Protein AF-A0A150KGZ5-F1 (afdb_monomer_lite)

InterPro domains:
  IPR001387 Cro/C1-type, helix-turn-helix domain [PF01381] (1-35)
  IPR001387 Cro/C1-type, helix-turn-helix domain [PS50943] (1-35)
  IPR001387 Cro/C1-type, helix-turn-helix domain [cd00093] (1-35)
  IPR010982 Lambda repressor-like, DNA-binding domain superfamily [G3DSA:1.10.260.40] (1-97)
  IPR010982 Lambda repressor-like, DNA-binding domain superfamily [SSF47413] (2-41)

Secondary structure (DSSP, 8-state):
--HHHHHHHHTTSSPPPHHHHHHHHHHHT--HHHHTT----------HHHHHHHHHHHHHHHHTSTT-HHHHTT--HHHHHHHHHHHHHHHHHHHHHHHHTT--

Foldseek 3Di:
DDPVVVVCVVVVVDDDDPVRLVVVCVVVVHDSCVVVVPPPPPVPPDDPVVVVVVVCVVCPPVNPVPPPVVVVVPDDPVRVVVVVVVVVVVVVVVVVVVVVVVVD

pLDDT: mean 81.55, std 12.1, range [46.22, 95.5]

Sequence (104 aa):
MSESGYGYYEQGRNEPSIDTLRKLADKYGVNVSYLTGEEDKKDKKFNSFEEISKLIEQYGFDQFGFFDIDKWKNLSKDDIDEIRRHFEWVAQKAKERNDEKSSD

Radius of gyration: 25.58 Å; chains: 1; bounding box: 40×43×68 Å

Structure (mmCIF, N/CA/C/O backbone):
data_AF-A0A150KGZ5-F1
#
_entry.id   AF-A0A150KGZ5-F1
#
loop_
_atom_site.group_PDB
_atom_site.id
_atom_site.type_symbol
_atom_site.label_atom_id
_atom_site.label_alt_id
_atom_site.label_comp_id
_atom_site.label_asym_id
_atom_site.label_entity_id
_atom_site.label_seq_id
_atom_site.pdbx_PDB_ins_code
_atom_site.Cartn_x
_atom_site.Cartn_y
_atom_site.Cartn_z
_atom_site.occupancy
_atom_site.B_iso_or_equiv
_atom_site.auth_seq_id
_atom_site.auth_comp_id
_atom_site.auth_asym_id
_atom_site.auth_atom_id
_atom_site.pdbx_PDB_model_num
ATOM 1 N N . MET A 1 1 ? 13.120 -1.562 -45.023 1.00 69.12 1 MET A N 1
ATOM 2 C CA . MET A 1 1 ? 13.919 -2.225 -43.970 1.00 69.12 1 MET A CA 1
ATOM 3 C C . MET A 1 1 ? 14.034 -3.684 -44.366 1.00 69.12 1 MET A C 1
ATOM 5 O O . MET A 1 1 ? 13.013 -4.235 -44.753 1.00 69.12 1 MET A O 1
ATOM 9 N N . SER A 1 2 ? 15.234 -4.266 -44.384 1.00 80.81 2 SER A N 1
ATOM 10 C CA . SER A 1 2 ? 15.397 -5.695 -44.679 1.00 80.81 2 SER A CA 1
ATOM 11 C C . SER A 1 2 ? 15.175 -6.526 -43.416 1.00 80.81 2 SER A C 1
ATOM 13 O O . SER A 1 2 ? 15.465 -6.059 -42.314 1.00 80.81 2 SER A O 1
ATOM 15 N N . GLU A 1 3 ? 14.706 -7.763 -43.577 1.00 77.50 3 GLU A N 1
ATOM 16 C CA . GLU A 1 3 ? 14.541 -8.720 -42.469 1.00 77.50 3 GLU A CA 1
ATOM 17 C C . GLU A 1 3 ? 15.863 -8.960 -41.727 1.00 77.50 3 GLU A C 1
ATOM 19 O O . GLU A 1 3 ? 15.899 -8.990 -40.501 1.00 77.50 3 GLU A O 1
ATOM 24 N N . SER A 1 4 ? 16.976 -9.009 -42.467 1.00 80.81 4 SER A N 1
ATOM 25 C CA . SER A 1 4 ? 18.324 -9.097 -41.898 1.00 80.81 4 SER A CA 1
ATOM 26 C C . SER A 1 4 ? 18.680 -7.896 -41.019 1.00 80.81 4 SER A C 1
ATOM 28 O O . SER A 1 4 ? 19.263 -8.070 -39.954 1.00 80.81 4 SER A O 1
ATOM 30 N N . GLY A 1 5 ? 18.302 -6.682 -41.432 1.00 81.38 5 GLY A N 1
ATOM 31 C CA . GLY A 1 5 ? 18.540 -5.456 -40.670 1.00 81.38 5 GLY A CA 1
ATOM 32 C C . GLY A 1 5 ? 17.775 -5.441 -39.350 1.00 81.38 5 GLY A C 1
ATOM 33 O O . GLY A 1 5 ? 18.340 -5.081 -38.323 1.00 81.38 5 GLY A O 1
ATOM 34 N N . TYR A 1 6 ? 16.521 -5.895 -39.375 1.00 81.25 6 TYR A N 1
ATOM 35 C CA . TYR A 1 6 ? 15.691 -6.009 -38.178 1.00 81.25 6 TYR A CA 1
ATOM 36 C C . TYR A 1 6 ? 16.242 -7.050 -37.194 1.00 81.25 6 TYR A C 1
ATOM 38 O O . TYR A 1 6 ? 16.416 -6.745 -36.017 1.00 81.25 6 TYR A O 1
ATOM 46 N N . GLY A 1 7 ? 16.637 -8.229 -37.690 1.00 83.31 7 GLY A N 1
ATOM 47 C CA . GLY A 1 7 ? 17.245 -9.269 -36.856 1.00 83.31 7 GLY A CA 1
ATOM 48 C C . GLY A 1 7 ? 18.554 -8.835 -36.182 1.00 83.31 7 GLY A C 1
ATOM 49 O O . GLY A 1 7 ? 18.867 -9.299 -35.087 1.00 83.31 7 GLY A O 1
ATOM 50 N N . TYR A 1 8 ? 19.316 -7.910 -36.780 1.00 87.44 8 TYR A N 1
ATOM 51 C CA . TYR A 1 8 ? 20.493 -7.333 -36.121 1.00 87.44 8 TYR A CA 1
ATOM 52 C C . TYR A 1 8 ? 20.144 -6.400 -34.959 1.00 87.44 8 TYR A C 1
ATOM 54 O O . TYR A 1 8 ? 20.914 -6.352 -33.998 1.00 87.44 8 TYR A O 1
ATOM 62 N N . TYR A 1 9 ? 19.015 -5.688 -35.033 1.00 86.06 9 TYR A N 1
ATOM 63 C CA . TYR A 1 9 ? 18.533 -4.847 -33.935 1.00 86.06 9 TYR A CA 1
ATOM 64 C C . TYR A 1 9 ? 18.119 -5.706 -32.738 1.00 86.06 9 TYR A C 1
ATOM 66 O O . TYR A 1 9 ? 18.550 -5.437 -31.621 1.00 86.06 9 TYR A O 1
ATOM 74 N N . GLU A 1 10 ? 17.376 -6.793 -32.972 1.00 80.19 10 GLU A N 1
ATOM 75 C CA . GLU A 1 10 ? 16.943 -7.716 -31.907 1.00 80.19 10 GLU A CA 1
ATOM 76 C C . GLU A 1 10 ? 18.118 -8.390 -31.185 1.00 80.19 10 GLU A C 1
ATOM 78 O O . GLU A 1 10 ? 18.046 -8.687 -29.996 1.00 80.19 10 GLU A O 1
ATOM 83 N N . GLN A 1 11 ? 19.226 -8.610 -31.895 1.00 86.81 11 GLN A N 1
ATOM 84 C CA . GLN A 1 11 ? 20.446 -9.205 -31.344 1.00 86.81 11 GLN A CA 1
ATOM 85 C C . GLN A 1 11 ? 21.409 -8.173 -30.732 1.00 86.81 11 GLN A C 1
ATOM 87 O O . GLN A 1 11 ? 22.497 -8.555 -30.301 1.00 86.81 11 GLN A O 1
ATOM 92 N N . GLY A 1 12 ? 21.070 -6.878 -30.757 1.00 82.12 12 GLY A N 1
ATOM 93 C CA . GLY A 1 12 ? 21.935 -5.797 -30.269 1.00 82.12 12 GLY A CA 1
ATOM 94 C C . GLY A 1 12 ? 23.237 -5.624 -31.060 1.00 82.12 12 GLY A C 1
ATOM 95 O O . GLY A 1 12 ? 24.200 -5.055 -30.555 1.00 82.12 12 GLY A O 1
ATOM 96 N N . ARG A 1 13 ? 23.303 -6.140 -32.295 1.00 86.00 13 ARG A N 1
ATOM 97 C CA . ARG A 1 13 ? 24.509 -6.067 -33.142 1.00 86.00 13 ARG A CA 1
ATOM 98 C C . ARG A 1 13 ? 24.642 -4.737 -33.873 1.00 86.00 13 ARG A C 1
ATOM 100 O O . ARG A 1 13 ? 25.743 -4.388 -34.278 1.00 86.00 13 ARG A O 1
ATOM 107 N N . ASN A 1 14 ? 23.527 -4.042 -34.073 1.00 87.25 14 ASN A N 1
ATOM 108 C CA . ASN A 1 14 ? 23.453 -2.716 -34.673 1.00 87.25 14 ASN A CA 1
ATOM 109 C C . ASN A 1 14 ? 22.372 -1.903 -33.964 1.00 87.25 14 ASN A C 1
ATOM 111 O O . ASN A 1 14 ? 21.372 -2.466 -33.519 1.00 87.25 14 ASN A O 1
ATOM 115 N N . GLU A 1 15 ? 22.530 -0.584 -33.947 1.00 86.44 15 GLU A N 1
ATOM 116 C CA . GLU A 1 15 ? 21.488 0.332 -33.488 1.00 86.44 15 GLU A CA 1
ATOM 117 C C . GLU A 1 15 ? 20.702 0.907 -34.680 1.00 86.44 15 GLU A C 1
ATOM 119 O O . GLU A 1 15 ? 21.282 1.214 -35.732 1.00 86.44 15 GLU A O 1
ATOM 124 N N . PRO A 1 16 ? 19.370 1.043 -34.565 1.00 88.75 16 PRO A N 1
ATOM 125 C CA . PRO A 1 16 ? 18.566 1.710 -35.578 1.00 88.75 16 PRO A CA 1
ATOM 126 C C . PRO A 1 16 ? 18.851 3.219 -35.599 1.00 88.75 16 PRO A C 1
ATOM 128 O O . PRO A 1 16 ? 19.014 3.859 -34.566 1.00 88.75 16 PRO A O 1
ATOM 131 N N . SER A 1 17 ? 18.847 3.818 -36.793 1.00 91.25 17 SER A N 1
ATOM 132 C CA . SER A 1 17 ? 18.928 5.279 -36.924 1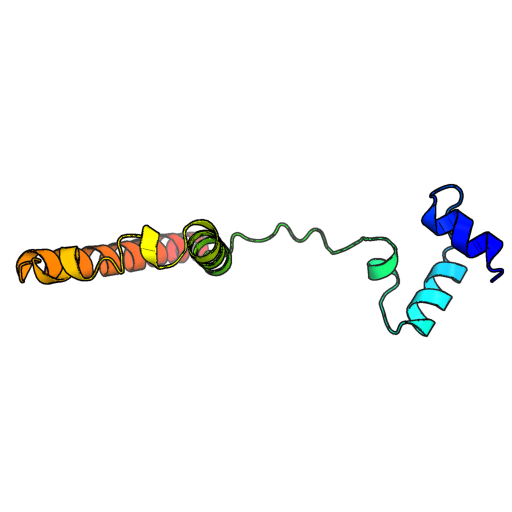.0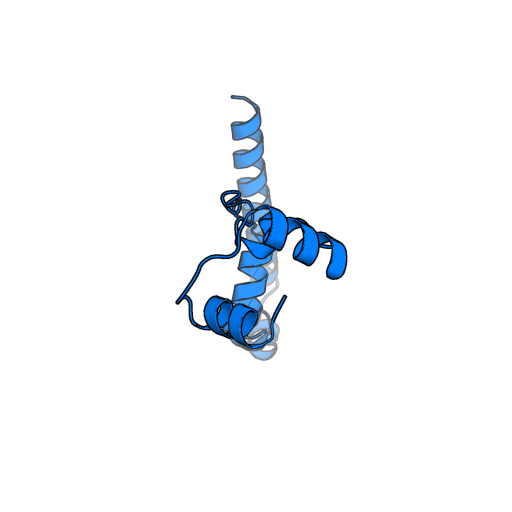0 91.25 17 SER A CA 1
ATOM 133 C C . SER A 1 17 ? 17.684 5.973 -36.350 1.00 91.25 17 SER A C 1
ATOM 135 O O . SER A 1 17 ? 16.604 5.381 -36.290 1.00 91.25 17 SER A O 1
ATOM 137 N N . ILE A 1 18 ? 17.786 7.265 -36.027 1.00 89.50 18 ILE A N 1
ATOM 138 C CA . ILE A 1 18 ? 16.633 8.051 -35.556 1.00 89.50 18 ILE A CA 1
ATOM 139 C C . ILE A 1 18 ? 15.470 8.080 -36.565 1.00 89.50 18 ILE A C 1
ATOM 141 O O . ILE A 1 18 ? 14.305 8.038 -36.179 1.00 89.50 18 ILE A O 1
ATOM 145 N N . ASP A 1 19 ? 15.771 8.098 -37.866 1.00 93.62 19 ASP A N 1
ATOM 146 C CA . ASP A 1 19 ? 14.765 8.039 -38.935 1.00 93.62 19 ASP A CA 1
ATOM 147 C C . ASP A 1 19 ? 14.071 6.669 -38.977 1.00 93.62 19 ASP A C 1
ATOM 149 O O . ASP A 1 19 ? 12.853 6.571 -39.137 1.00 93.62 19 ASP A O 1
ATOM 153 N N . THR A 1 20 ? 14.840 5.602 -38.746 1.00 92.56 20 THR A N 1
ATOM 154 C CA . THR A 1 20 ? 14.317 4.241 -38.602 1.00 92.56 20 THR A CA 1
ATOM 155 C C . THR A 1 20 ? 13.368 4.134 -37.410 1.00 92.56 20 THR A C 1
ATOM 157 O O . THR A 1 20 ? 12.281 3.574 -37.548 1.00 92.56 20 THR A O 1
ATOM 160 N N . LEU A 1 21 ? 13.753 4.694 -36.262 1.00 92.69 21 LEU A N 1
ATOM 161 C CA . LEU A 1 21 ? 12.931 4.705 -35.053 1.00 92.69 21 LEU A CA 1
ATOM 162 C C . LEU A 1 21 ? 11.616 5.463 -35.261 1.00 92.69 21 LEU A C 1
ATOM 164 O O . LEU A 1 21 ? 10.569 4.958 -34.873 1.00 92.69 21 LEU A O 1
ATOM 168 N N . ARG A 1 22 ? 11.635 6.619 -35.939 1.00 94.25 22 ARG A N 1
ATOM 169 C CA . ARG A 1 22 ? 10.410 7.368 -36.285 1.00 94.25 22 ARG A CA 1
ATOM 170 C C . ARG A 1 22 ? 9.460 6.553 -37.158 1.00 94.25 22 ARG A C 1
ATOM 172 O O . ARG A 1 22 ? 8.288 6.432 -36.833 1.00 94.25 22 ARG A O 1
ATOM 179 N N . LYS A 1 23 ? 9.975 5.909 -38.208 1.00 94.25 23 LYS A N 1
ATOM 180 C CA . LYS A 1 23 ? 9.165 5.053 -39.092 1.00 94.25 23 LYS A CA 1
ATOM 181 C C . LYS A 1 23 ? 8.548 3.861 -38.360 1.00 94.25 23 LYS A C 1
ATOM 183 O O . LYS A 1 23 ? 7.439 3.448 -38.690 1.00 94.25 23 LYS A O 1
ATOM 188 N N . LEU A 1 24 ? 9.266 3.285 -37.396 1.00 92.00 24 LEU A N 1
ATOM 189 C CA . LEU A 1 24 ? 8.733 2.225 -36.540 1.00 92.00 24 LEU A CA 1
ATOM 1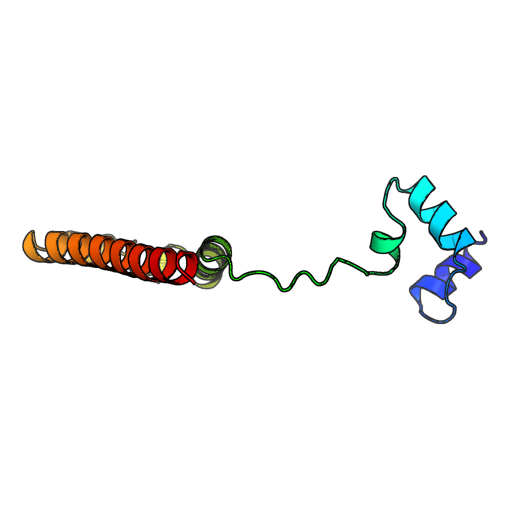90 C C . LEU A 1 24 ? 7.656 2.778 -35.598 1.00 92.00 24 LEU A C 1
ATOM 192 O O . LEU A 1 24 ? 6.586 2.186 -35.503 1.00 92.00 24 LEU A O 1
ATOM 196 N N . ALA A 1 25 ? 7.904 3.923 -34.966 1.00 93.06 25 ALA A N 1
ATOM 197 C CA . ALA A 1 25 ? 6.961 4.583 -34.069 1.00 93.06 25 ALA A CA 1
ATOM 198 C C . ALA A 1 25 ? 5.631 4.884 -34.781 1.00 93.06 25 ALA A C 1
ATOM 200 O O . ALA A 1 25 ? 4.576 4.466 -34.307 1.00 93.06 25 ALA A O 1
ATOM 201 N N . ASP A 1 26 ? 5.696 5.467 -35.981 1.00 94.94 26 ASP A N 1
ATOM 202 C CA . ASP A 1 26 ? 4.531 5.741 -36.828 1.00 94.94 26 ASP A CA 1
ATOM 203 C C . ASP A 1 26 ? 3.789 4.454 -37.220 1.00 94.94 26 ASP A C 1
ATOM 205 O O . ASP A 1 26 ? 2.561 4.399 -37.183 1.00 94.94 26 ASP A O 1
ATOM 209 N N . LYS A 1 27 ? 4.528 3.389 -37.566 1.00 94.19 27 LYS A N 1
ATOM 210 C CA . LYS A 1 27 ? 3.950 2.092 -37.952 1.00 94.19 27 LYS A CA 1
ATOM 211 C C . LYS A 1 27 ? 3.182 1.427 -36.807 1.00 94.19 27 LYS A C 1
ATOM 213 O O . LYS A 1 27 ? 2.157 0.798 -37.060 1.00 94.19 27 LYS A O 1
ATOM 218 N N . TYR A 1 28 ? 3.695 1.514 -35.581 1.00 90.69 28 TYR A N 1
ATOM 219 C CA . TYR A 1 28 ? 3.101 0.874 -34.403 1.00 90.69 28 TYR A CA 1
ATOM 220 C C . TYR A 1 28 ? 2.198 1.816 -33.592 1.00 90.69 28 TYR A C 1
ATOM 222 O O . TYR A 1 28 ? 1.586 1.372 -32.625 1.00 90.69 28 TYR A O 1
ATOM 230 N N . GLY A 1 29 ? 2.085 3.090 -33.982 1.00 88.88 29 GLY A N 1
ATOM 231 C CA . GLY A 1 29 ? 1.265 4.082 -33.284 1.00 88.88 29 GLY A CA 1
ATOM 232 C C . GLY A 1 29 ? 1.778 4.423 -31.881 1.00 88.88 29 GLY A C 1
ATOM 233 O O . GLY A 1 29 ? 0.981 4.710 -30.992 1.00 88.88 29 GLY A O 1
ATOM 234 N N . VAL A 1 30 ? 3.094 4.365 -31.668 1.00 88.56 30 VAL A N 1
ATOM 235 C CA . VAL A 1 30 ? 3.752 4.630 -30.375 1.00 88.56 30 VAL A CA 1
ATOM 236 C C . VAL A 1 30 ? 4.668 5.851 -30.469 1.00 88.56 30 VAL A C 1
ATOM 238 O O . VAL A 1 30 ? 4.954 6.336 -31.559 1.00 88.56 30 VAL A O 1
ATOM 241 N N . ASN A 1 31 ? 5.153 6.365 -29.335 1.00 89.19 31 ASN A N 1
ATOM 242 C CA . ASN A 1 31 ? 6.204 7.388 -29.340 1.00 89.19 31 ASN A CA 1
ATOM 243 C C . ASN A 1 31 ? 7.574 6.747 -29.633 1.00 89.19 31 ASN A C 1
ATOM 245 O O . ASN A 1 31 ? 7.818 5.601 -29.265 1.00 89.19 31 ASN A O 1
ATOM 249 N N . VAL A 1 32 ? 8.499 7.494 -30.236 1.00 89.88 32 VAL A N 1
ATOM 250 C CA . VAL A 1 32 ? 9.903 7.074 -30.377 1.00 89.88 32 VAL A CA 1
ATOM 251 C C . VAL A 1 32 ? 10.524 6.715 -29.020 1.00 89.88 32 VAL A C 1
ATOM 253 O O . VAL A 1 32 ? 11.251 5.729 -28.951 1.00 89.88 32 VAL A O 1
ATOM 256 N N . SER A 1 33 ? 10.182 7.435 -27.944 1.00 85.81 33 SER A N 1
ATOM 257 C CA . SER A 1 33 ? 10.677 7.152 -26.586 1.00 85.81 33 SER A CA 1
ATOM 258 C C . SER A 1 33 ? 10.265 5.772 -26.054 1.00 85.81 33 SER A C 1
ATOM 260 O O . SER A 1 33 ? 11.012 5.133 -25.317 1.00 85.81 33 SER A O 1
ATOM 262 N N . TYR A 1 34 ? 9.106 5.264 -26.486 1.00 85.31 34 TYR A N 1
ATOM 263 C CA . TYR A 1 34 ? 8.649 3.914 -26.152 1.00 85.31 34 TYR A CA 1
ATOM 264 C C . TYR A 1 34 ? 9.555 2.840 -26.776 1.00 85.31 34 TYR A C 1
ATOM 266 O O . TYR A 1 34 ? 9.803 1.806 -26.165 1.00 85.31 34 TYR A O 1
ATOM 274 N N . LEU A 1 35 ? 10.092 3.091 -27.976 1.00 87.19 35 LEU A N 1
ATOM 275 C CA . LEU A 1 35 ? 10.988 2.159 -28.670 1.00 87.19 35 LEU A CA 1
ATOM 276 C C . LEU A 1 35 ? 12.414 2.174 -28.113 1.00 87.19 35 LEU A C 1
ATOM 278 O O . LEU A 1 35 ? 13.105 1.162 -28.187 1.00 87.19 35 LEU A O 1
ATOM 282 N N . THR A 1 36 ? 12.866 3.312 -27.589 1.00 84.94 36 THR A N 1
ATOM 283 C CA . THR A 1 36 ? 14.208 3.457 -27.006 1.00 84.94 36 THR A CA 1
ATOM 284 C C . THR A 1 36 ? 14.274 3.001 -25.550 1.00 84.94 36 THR A C 1
ATOM 286 O O . THR A 1 36 ? 15.357 2.982 -24.970 1.00 84.94 36 THR A O 1
ATOM 289 N N . GLY A 1 37 ? 13.142 2.621 -24.948 1.00 73.25 37 GLY A N 1
ATOM 290 C CA . GLY A 1 37 ? 13.082 2.271 -23.529 1.00 73.25 37 GLY A CA 1
ATOM 291 C C . GLY A 1 37 ? 13.310 3.474 -22.611 1.00 73.25 37 GLY A C 1
ATOM 292 O O . GLY A 1 37 ? 13.539 3.302 -21.414 1.00 73.25 37 GLY A O 1
ATOM 293 N N . GLU A 1 38 ? 13.217 4.690 -23.155 1.00 69.62 38 GLU A N 1
ATOM 294 C CA . GLU A 1 38 ? 13.052 5.914 -22.381 1.00 69.62 38 GLU A CA 1
ATOM 295 C C . GLU A 1 38 ? 11.595 5.980 -21.906 1.00 69.62 38 GLU A C 1
ATOM 297 O O . GLU A 1 38 ? 10.825 6.873 -22.259 1.00 69.62 38 GLU A O 1
ATOM 302 N N . GLU A 1 39 ? 11.179 4.999 -21.102 1.00 58.31 39 GLU A N 1
ATOM 303 C CA . GLU A 1 39 ? 10.099 5.269 -20.166 1.00 58.31 39 GLU A CA 1
ATOM 304 C C . GLU A 1 39 ? 10.611 6.384 -19.266 1.00 58.31 39 GLU A C 1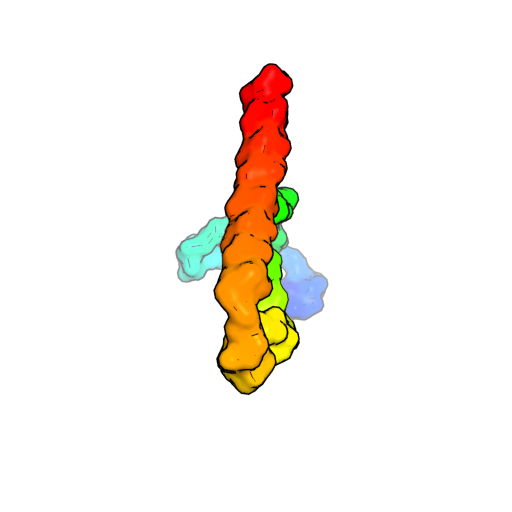
ATOM 306 O O . GLU A 1 39 ? 11.742 6.302 -18.771 1.00 58.31 39 GLU A O 1
ATOM 311 N N . ASP A 1 40 ? 9.815 7.444 -19.086 1.00 55.12 40 ASP A N 1
ATOM 312 C CA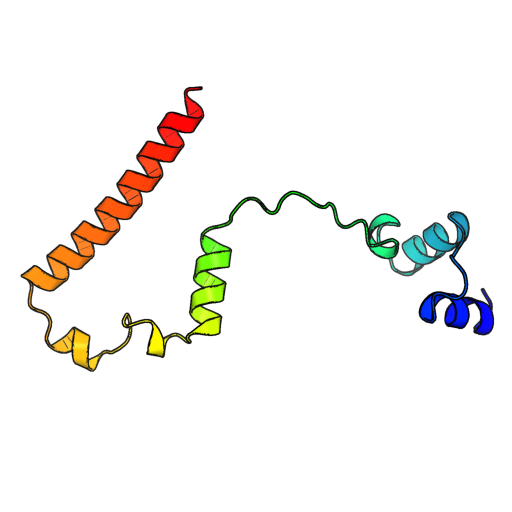 . ASP A 1 40 ? 10.130 8.451 -18.088 1.00 55.12 40 ASP A CA 1
ATOM 313 C C . ASP A 1 40 ? 10.474 7.682 -16.805 1.00 55.12 40 ASP A C 1
ATOM 315 O O . ASP A 1 40 ? 9.595 7.081 -16.179 1.00 55.12 40 ASP A O 1
ATOM 319 N N . LYS A 1 41 ? 11.745 7.702 -16.387 1.00 53.41 41 LYS A N 1
ATOM 320 C CA . LYS A 1 41 ? 12.120 7.391 -15.010 1.00 53.41 41 LYS A CA 1
ATOM 321 C C . LYS A 1 41 ? 11.561 8.524 -14.156 1.00 53.41 41 LYS A C 1
ATOM 323 O O . LYS A 1 41 ? 12.303 9.292 -13.560 1.00 53.41 41 LYS A O 1
ATOM 328 N N . LYS A 1 42 ? 10.235 8.684 -14.131 1.00 54.47 42 LYS A N 1
ATOM 329 C CA . LYS A 1 42 ? 9.571 9.338 -13.022 1.00 54.47 42 LYS A CA 1
ATOM 330 C C . LYS A 1 42 ? 9.966 8.453 -11.871 1.00 54.47 42 LYS A C 1
ATOM 332 O O . LYS A 1 42 ? 9.586 7.281 -11.861 1.00 54.47 42 LYS A O 1
ATOM 337 N N . ASP A 1 43 ? 10.787 8.985 -10.973 1.00 55.31 43 ASP A N 1
ATOM 338 C CA . ASP A 1 43 ? 10.910 8.462 -9.625 1.00 55.31 43 ASP A CA 1
ATOM 339 C C . ASP A 1 43 ? 9.511 8.012 -9.230 1.00 55.31 43 ASP A C 1
ATOM 341 O O . ASP A 1 43 ? 8.605 8.851 -9.141 1.00 55.31 43 ASP A O 1
ATOM 345 N N . LYS A 1 44 ? 9.281 6.692 -9.185 1.00 58.44 44 LYS A N 1
ATOM 346 C CA . LYS A 1 44 ? 7.953 6.156 -8.905 1.00 58.44 44 LYS A CA 1
ATOM 347 C C . LYS A 1 44 ? 7.632 6.669 -7.517 1.00 58.44 44 LYS A C 1
ATOM 349 O O . LYS A 1 44 ? 8.159 6.158 -6.531 1.00 58.44 44 LYS A O 1
ATOM 354 N N . LYS A 1 45 ? 6.856 7.755 -7.448 1.00 70.56 45 LYS A N 1
ATOM 355 C CA . LYS A 1 45 ? 6.434 8.330 -6.179 1.00 70.56 45 LYS A CA 1
ATOM 356 C C . LYS A 1 45 ? 5.793 7.187 -5.422 1.00 70.56 45 LYS A C 1
ATOM 358 O O . LYS A 1 45 ? 4.940 6.498 -5.979 1.00 70.56 45 LYS A O 1
ATOM 363 N N . PHE A 1 46 ? 6.256 6.977 -4.194 1.00 78.75 46 PHE A N 1
ATOM 364 C CA . PHE A 1 46 ? 5.747 5.922 -3.338 1.00 78.75 46 PHE A CA 1
ATOM 365 C C . PHE A 1 46 ? 4.217 5.948 -3.362 1.00 78.75 46 PHE A C 1
ATOM 367 O O . PHE A 1 46 ? 3.600 6.952 -2.997 1.00 78.75 46 PHE A O 1
ATOM 374 N N . ASN A 1 47 ? 3.629 4.857 -3.842 1.00 84.19 47 ASN A N 1
ATOM 375 C CA . ASN A 1 47 ? 2.195 4.699 -3.947 1.00 84.19 47 ASN A CA 1
ATOM 376 C C . ASN A 1 47 ? 1.773 3.619 -2.957 1.00 84.19 47 ASN A C 1
ATOM 378 O O . ASN A 1 47 ? 1.946 2.426 -3.199 1.00 84.19 47 ASN A O 1
ATOM 382 N N . SER A 1 48 ? 1.202 4.057 -1.838 1.00 83.50 48 SER A N 1
ATOM 383 C CA . SER A 1 48 ? 0.746 3.167 -0.773 1.00 83.50 48 SER A CA 1
ATOM 384 C C . SER A 1 48 ? -0.231 2.102 -1.279 1.00 83.50 48 SER A C 1
ATOM 386 O O . SER A 1 48 ? -0.234 0.994 -0.759 1.00 83.50 48 SER A O 1
ATOM 388 N N . PHE A 1 49 ? -1.045 2.414 -2.292 1.00 83.44 49 PHE A N 1
ATOM 389 C CA . PHE A 1 49 ? -2.002 1.466 -2.860 1.00 83.44 49 PHE A CA 1
ATOM 390 C C . PHE A 1 49 ? -1.312 0.356 -3.662 1.00 83.44 49 PHE A C 1
ATOM 392 O O . PHE A 1 49 ? -1.677 -0.809 -3.512 1.00 83.44 49 PHE A O 1
ATOM 399 N N . GLU A 1 50 ? -0.297 0.687 -4.468 1.00 85.25 50 GLU A N 1
ATOM 400 C CA . GLU A 1 50 ? 0.507 -0.326 -5.171 1.00 85.25 50 GLU A CA 1
ATOM 401 C C . GLU A 1 50 ? 1.222 -1.248 -4.182 1.00 85.25 50 GLU A C 1
ATOM 403 O O . GLU A 1 50 ? 1.230 -2.458 -4.377 1.00 85.25 50 GLU A O 1
ATOM 408 N N . GLU A 1 51 ? 1.789 -0.704 -3.104 1.00 84.88 51 GLU A N 1
ATOM 409 C CA . GLU A 1 51 ? 2.468 -1.519 -2.091 1.00 84.88 51 GLU A CA 1
ATOM 410 C C . GLU A 1 51 ? 1.494 -2.428 -1.334 1.00 84.88 51 GLU A C 1
ATOM 412 O O . GLU A 1 51 ? 1.768 -3.615 -1.175 1.00 84.88 51 GLU A O 1
ATOM 417 N N . ILE A 1 52 ? 0.316 -1.926 -0.946 1.00 84.06 52 ILE A N 1
ATOM 418 C CA . ILE A 1 52 ? -0.737 -2.764 -0.348 1.00 84.06 52 ILE A CA 1
ATOM 419 C C . ILE A 1 52 ? -1.163 -3.874 -1.320 1.00 84.06 52 ILE A C 1
ATOM 421 O O . ILE A 1 52 ? -1.296 -5.025 -0.910 1.00 84.06 52 ILE A O 1
ATOM 425 N N . SER A 1 53 ? -1.326 -3.552 -2.606 1.00 83.62 53 SER A N 1
ATOM 426 C CA . SER A 1 53 ? -1.724 -4.523 -3.635 1.00 83.62 53 SER A CA 1
ATOM 427 C C . SER A 1 53 ? -0.672 -5.620 -3.819 1.00 83.62 53 SER A C 1
ATOM 429 O O . SER A 1 53 ? -1.013 -6.799 -3.791 1.00 83.62 53 SER A O 1
ATOM 431 N N . LYS A 1 54 ? 0.616 -5.258 -3.895 1.00 85.88 54 LYS A N 1
ATOM 432 C CA . LYS A 1 54 ? 1.722 -6.227 -3.974 1.00 85.88 54 LYS A CA 1
ATOM 433 C C . LYS A 1 54 ? 1.780 -7.143 -2.765 1.00 85.88 54 LYS A C 1
ATOM 435 O O . LYS A 1 54 ? 2.035 -8.333 -2.917 1.00 85.88 54 LYS A O 1
ATOM 440 N N . LEU A 1 55 ? 1.559 -6.606 -1.564 1.00 82.88 55 LEU A N 1
ATOM 441 C CA . LEU A 1 55 ? 1.535 -7.443 -0.373 1.00 82.88 55 LEU A CA 1
ATOM 442 C C . LEU A 1 55 ? 0.397 -8.467 -0.479 1.00 82.88 55 LEU A C 1
ATOM 444 O O . LEU A 1 55 ? 0.615 -9.647 -0.211 1.00 82.88 55 LEU A O 1
ATOM 448 N N . ILE A 1 56 ? -0.808 -8.036 -0.870 1.00 82.50 56 ILE A N 1
ATOM 449 C CA . ILE A 1 56 ? -1.965 -8.931 -1.030 1.00 82.50 56 ILE A CA 1
ATOM 450 C C . ILE A 1 56 ? -1.664 -10.034 -2.054 1.00 82.50 56 ILE A C 1
ATOM 452 O O . ILE A 1 56 ? -1.987 -11.193 -1.812 1.00 82.50 56 ILE A O 1
ATOM 456 N N . GLU A 1 57 ? -1.012 -9.698 -3.166 1.00 81.50 57 GLU A N 1
ATOM 457 C CA . GLU A 1 57 ? -0.594 -10.666 -4.187 1.00 81.50 57 GLU A CA 1
ATOM 458 C C . GLU A 1 57 ? 0.485 -11.635 -3.680 1.00 81.50 57 GLU A C 1
ATOM 460 O O . GLU A 1 57 ? 0.420 -12.830 -3.957 1.00 81.50 57 GLU A O 1
ATOM 465 N N . GLN A 1 58 ? 1.467 -11.137 -2.923 1.00 81.00 58 GLN A N 1
ATOM 466 C CA . GLN A 1 58 ? 2.603 -11.925 -2.442 1.00 81.00 58 GLN A CA 1
ATOM 467 C C . GLN A 1 58 ? 2.202 -12.945 -1.377 1.00 81.00 58 GLN A C 1
ATOM 469 O O . GLN A 1 58 ? 2.652 -14.090 -1.408 1.00 81.00 58 GLN A O 1
ATOM 474 N N . TYR A 1 59 ? 1.411 -12.514 -0.400 1.00 77.94 59 TYR A N 1
ATOM 475 C CA . TYR A 1 59 ? 1.028 -13.356 0.728 1.00 77.94 59 TYR A CA 1
ATOM 476 C C . TYR A 1 59 ? -0.306 -14.071 0.464 1.00 77.94 59 TYR A C 1
ATOM 478 O O . TYR A 1 59 ? -0.612 -15.070 1.107 1.00 77.94 59 TYR A O 1
ATOM 486 N N . GLY A 1 60 ? -1.092 -13.621 -0.516 1.00 70.50 60 GLY A N 1
ATOM 487 C CA . GLY A 1 60 ? -2.473 -14.054 -0.679 1.00 70.50 60 GLY A CA 1
ATOM 488 C C . GLY A 1 60 ? -3.368 -13.482 0.424 1.00 70.50 60 GLY A C 1
ATOM 489 O O . GLY A 1 60 ? -2.916 -13.110 1.512 1.00 70.50 60 GLY A O 1
ATOM 490 N N . PHE A 1 61 ? -4.672 -13.425 0.157 1.00 66.62 61 PHE A N 1
ATOM 491 C CA . PHE A 1 61 ? -5.651 -12.915 1.124 1.00 66.62 61 PHE A CA 1
ATOM 492 C C . PHE A 1 61 ? -5.656 -13.723 2.436 1.00 66.62 61 PHE A C 1
ATOM 494 O O . PHE A 1 61 ? -5.866 -13.157 3.506 1.00 66.62 61 PHE A O 1
ATOM 501 N N . ASP A 1 62 ? -5.336 -15.017 2.379 1.00 60.22 62 ASP A N 1
ATOM 502 C CA . ASP A 1 62 ? -5.432 -15.927 3.526 1.00 60.22 62 ASP A CA 1
ATOM 503 C C . ASP A 1 62 ? -4.294 -15.758 4.550 1.00 60.22 62 ASP A C 1
ATOM 505 O O . ASP A 1 62 ? -4.496 -15.956 5.748 1.00 60.22 62 ASP A O 1
ATOM 509 N N . GLN A 1 63 ? -3.090 -15.369 4.116 1.00 62.78 63 GLN A N 1
ATOM 510 C CA . GLN A 1 63 ? -1.925 -15.224 5.008 1.00 62.78 63 GLN A CA 1
ATOM 511 C C . GLN A 1 63 ? -1.881 -13.866 5.710 1.00 62.78 63 GLN A C 1
ATOM 513 O O . GLN A 1 63 ? -1.130 -13.690 6.668 1.00 62.78 63 GLN A O 1
ATOM 518 N N . PHE A 1 64 ? -2.689 -12.900 5.270 1.00 64.06 64 PHE A N 1
ATOM 519 C CA . PHE A 1 64 ? -2.654 -11.540 5.803 1.00 64.06 64 PHE A CA 1
ATOM 520 C C . PHE A 1 64 ? -3.176 -11.416 7.241 1.00 64.06 64 PHE A C 1
ATOM 522 O O . PHE A 1 64 ? -3.241 -10.315 7.780 1.00 64.06 64 PHE A O 1
ATOM 529 N N . GLY A 1 65 ? -3.608 -12.516 7.868 1.00 58.72 65 GLY A N 1
ATOM 530 C CA . GLY A 1 65 ? -4.191 -12.530 9.212 1.00 58.72 65 GLY A CA 1
ATOM 531 C C . GLY A 1 65 ? -5.550 -11.825 9.310 1.00 58.72 65 GLY A C 1
ATOM 532 O O . GLY A 1 65 ? -6.289 -12.081 10.256 1.00 58.72 65 GLY A O 1
ATOM 533 N N . PHE A 1 66 ? -5.915 -11.003 8.320 1.00 57.12 66 PHE A N 1
ATOM 534 C CA . PHE A 1 66 ? -7.186 -10.285 8.216 1.00 57.12 66 PHE A CA 1
ATOM 535 C C . PHE A 1 66 ? -8.388 -11.184 7.925 1.00 57.12 66 PHE A C 1
ATOM 537 O O . PHE A 1 66 ? -9.510 -10.800 8.233 1.00 57.12 66 PHE A O 1
ATOM 544 N N . PHE A 1 67 ? -8.169 -12.372 7.359 1.00 58.69 67 PHE A N 1
ATOM 545 C CA . PHE A 1 67 ? -9.250 -13.246 6.892 1.00 58.69 67 PHE A CA 1
ATOM 546 C C . PHE A 1 67 ? -9.225 -14.642 7.518 1.00 58.69 67 PHE A C 1
ATOM 548 O O . PHE A 1 67 ? -9.946 -15.532 7.071 1.00 58.69 67 PHE A O 1
ATOM 555 N N . ASP A 1 68 ? -8.450 -14.832 8.591 1.00 71.62 68 ASP A N 1
ATOM 556 C CA . ASP A 1 68 ? -8.526 -16.040 9.413 1.00 71.62 68 ASP A CA 1
ATOM 557 C C . ASP A 1 68 ? -9.821 -15.996 10.233 1.00 71.62 68 ASP A C 1
ATOM 559 O O . ASP A 1 68 ? -9.847 -15.614 11.404 1.00 71.62 68 ASP A O 1
ATOM 563 N N . ILE A 1 69 ? -10.934 -16.312 9.573 1.00 68.31 69 ILE A N 1
ATOM 564 C CA . ILE A 1 69 ? -12.280 -16.131 10.117 1.00 68.31 69 ILE A CA 1
ATOM 565 C C . ILE A 1 69 ? -12.450 -16.839 11.467 1.00 68.31 69 ILE A C 1
ATOM 567 O O . ILE A 1 69 ? -13.228 -16.390 12.305 1.00 68.31 69 ILE A O 1
ATOM 571 N N . ASP A 1 70 ? -11.692 -17.909 11.710 1.00 76.44 70 ASP A N 1
ATOM 572 C CA . ASP A 1 70 ? -11.727 -18.671 12.952 1.00 76.44 70 ASP A CA 1
ATOM 573 C C . ASP A 1 70 ? -10.990 -17.973 14.102 1.00 76.44 70 ASP A C 1
ATOM 575 O O . ASP A 1 70 ? -11.433 -18.064 15.250 1.00 76.44 70 ASP A O 1
ATOM 579 N N . LYS A 1 71 ? -9.945 -17.184 13.825 1.00 78.38 71 LYS A N 1
ATOM 580 C CA . LYS A 1 71 ? -9.368 -16.267 14.824 1.00 78.38 71 LYS A CA 1
ATOM 581 C C . LYS A 1 71 ? -10.299 -15.099 15.132 1.00 78.38 71 LYS A C 1
ATOM 583 O O . LYS A 1 71 ? -10.500 -14.774 16.300 1.00 78.38 71 LYS A O 1
ATOM 588 N N . TRP A 1 72 ? -10.908 -14.501 14.109 1.00 82.56 72 TRP A N 1
ATOM 589 C CA . TRP A 1 72 ? -11.752 -13.309 14.271 1.00 82.56 72 TRP A CA 1
ATOM 590 C C . TRP A 1 72 ? -13.078 -13.603 14.987 1.00 82.56 72 TRP A C 1
ATOM 592 O O . TRP A 1 72 ? -13.583 -12.751 15.714 1.00 82.56 72 TRP A O 1
ATOM 602 N N . LYS A 1 73 ? -13.616 -14.825 14.856 1.00 81.81 73 LYS A N 1
ATOM 603 C CA . LYS A 1 73 ? -14.823 -15.276 15.578 1.00 81.81 73 LYS A CA 1
ATOM 604 C C . LYS A 1 73 ? -14.692 -15.229 17.103 1.00 81.81 73 LYS A C 1
ATOM 606 O O . LYS A 1 73 ? -15.713 -15.160 17.779 1.00 81.81 73 LYS A O 1
ATOM 611 N N . ASN A 1 74 ? -13.472 -15.296 17.633 1.00 86.62 74 ASN A N 1
ATOM 612 C CA . ASN A 1 74 ? -13.215 -15.345 19.073 1.00 86.62 74 ASN A CA 1
ATOM 613 C C . ASN A 1 74 ? -12.856 -13.976 19.677 1.00 86.62 74 ASN A C 1
ATOM 615 O O . ASN A 1 74 ? -12.548 -13.908 20.864 1.00 86.62 74 ASN A O 1
ATOM 619 N N . LEU A 1 75 ? -12.884 -12.899 18.883 1.00 88.81 75 LEU A N 1
ATOM 620 C CA . LEU A 1 75 ? -12.587 -11.549 19.362 1.00 88.81 75 LEU A CA 1
ATOM 621 C C . LEU A 1 75 ? -13.716 -11.015 20.247 1.00 88.81 75 LEU A C 1
ATOM 623 O O . LEU A 1 75 ? -14.905 -11.156 19.943 1.00 88.81 75 LEU A O 1
ATOM 627 N N . SER A 1 76 ? -13.336 -10.363 21.341 1.00 93.56 76 SER A N 1
ATOM 628 C CA . SER A 1 76 ? -14.258 -9.630 22.197 1.00 93.56 76 SER A CA 1
ATOM 629 C C . SER A 1 76 ? -14.620 -8.274 21.583 1.00 93.56 76 SER A C 1
ATOM 631 O O . SER A 1 76 ? -14.003 -7.798 20.631 1.00 93.56 76 SER A O 1
ATOM 633 N N . LYS A 1 77 ? -15.627 -7.607 22.156 1.00 91.88 77 LYS A N 1
ATOM 634 C CA . LYS A 1 77 ? -15.996 -6.246 21.738 1.00 91.88 77 LYS A CA 1
ATOM 635 C C . LYS A 1 77 ? -14.845 -5.255 21.913 1.00 91.88 77 LYS A C 1
ATOM 637 O O . LYS A 1 77 ? -14.697 -4.371 21.074 1.00 91.88 77 LYS A O 1
ATOM 642 N N . ASP A 1 78 ? -14.053 -5.423 22.968 1.00 94.38 78 ASP A N 1
ATOM 643 C CA . ASP A 1 78 ? -12.929 -4.539 23.266 1.00 94.38 78 ASP A CA 1
ATOM 644 C C . ASP A 1 78 ? -11.813 -4.714 22.230 1.00 94.38 78 ASP A C 1
ATOM 646 O O . ASP A 1 78 ? -11.275 -3.717 21.750 1.00 94.38 78 ASP A O 1
ATOM 650 N N . ASP A 1 79 ? -11.558 -5.954 21.793 1.00 91.75 79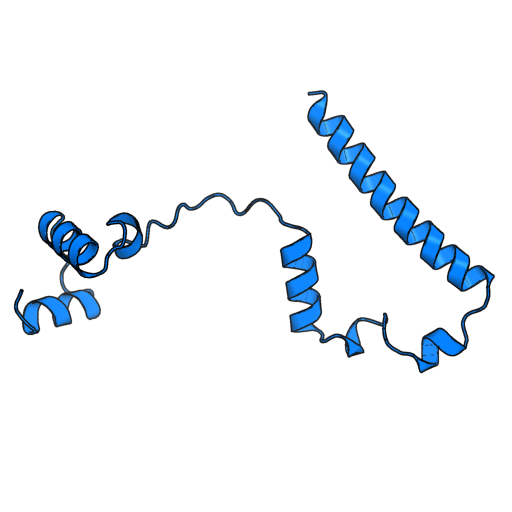 ASP A N 1
ATOM 651 C CA . ASP A 1 79 ? -10.583 -6.249 20.735 1.00 91.75 79 ASP A CA 1
ATOM 652 C C . ASP A 1 79 ? -11.004 -5.620 19.395 1.00 91.75 79 ASP A C 1
ATOM 654 O O . ASP A 1 79 ? -10.198 -5.009 18.693 1.00 91.75 79 ASP A O 1
ATOM 658 N N . ILE A 1 80 ? -12.291 -5.719 19.040 1.00 90.00 80 ILE A N 1
ATOM 659 C CA . ILE A 1 80 ? -12.830 -5.097 17.819 1.00 90.00 80 ILE A CA 1
ATOM 660 C C . ILE A 1 80 ? -12.711 -3.569 17.879 1.00 90.00 80 ILE A C 1
ATOM 662 O O . ILE A 1 80 ? -12.368 -2.925 16.883 1.00 90.00 80 ILE A O 1
ATOM 666 N N . ASP A 1 81 ? -12.977 -2.978 19.042 1.00 92.00 81 ASP A N 1
ATOM 667 C CA . ASP A 1 81 ? -12.862 -1.537 19.233 1.00 92.00 81 ASP A CA 1
ATOM 668 C C . ASP A 1 81 ? -11.399 -1.066 19.192 1.00 92.00 81 ASP A C 1
ATOM 670 O O . ASP A 1 81 ? -11.099 0.011 18.676 1.00 92.00 81 ASP A O 1
ATOM 674 N N . GLU A 1 82 ? -10.461 -1.889 19.663 1.00 93.75 82 GLU A N 1
ATOM 675 C CA . GLU A 1 82 ? -9.027 -1.639 19.527 1.00 93.75 82 GLU A CA 1
ATOM 676 C C . GLU A 1 82 ? -8.570 -1.652 18.066 1.00 93.75 82 GLU A C 1
ATOM 678 O O . GLU A 1 82 ? -7.902 -0.707 17.636 1.00 93.75 82 GLU A O 1
ATOM 683 N N . ILE A 1 83 ? -8.994 -2.645 17.278 1.00 91.38 83 ILE A N 1
ATOM 684 C CA . ILE A 1 83 ? -8.704 -2.708 15.837 1.00 91.38 83 ILE A CA 1
ATOM 685 C C . ILE A 1 83 ? -9.204 -1.441 15.135 1.00 91.38 83 ILE A C 1
ATOM 687 O O . ILE A 1 83 ? -8.461 -0.806 14.381 1.00 91.38 83 ILE A O 1
ATOM 691 N N . ARG A 1 84 ? -10.450 -1.035 15.412 1.00 92.06 84 ARG A N 1
ATOM 692 C CA . ARG A 1 84 ? -11.041 0.186 14.849 1.00 92.06 84 ARG A CA 1
ATOM 693 C C . ARG A 1 84 ? -10.205 1.420 15.190 1.00 92.06 84 ARG A C 1
ATOM 695 O O . ARG A 1 84 ? -9.823 2.165 14.288 1.00 92.06 84 ARG A O 1
ATOM 702 N N . ARG A 1 85 ? -9.882 1.611 16.474 1.00 94.12 85 ARG A N 1
ATOM 703 C CA . ARG A 1 85 ? -9.056 2.736 16.938 1.00 94.12 85 ARG A CA 1
ATOM 704 C C . ARG A 1 85 ? -7.679 2.744 16.285 1.00 94.12 85 ARG A C 1
ATOM 706 O O . ARG A 1 85 ? -7.176 3.814 15.952 1.00 94.12 85 ARG A O 1
ATOM 713 N N . HIS A 1 86 ? -7.068 1.577 16.094 1.00 92.38 86 HIS A N 1
ATOM 714 C CA . HIS A 1 86 ? -5.759 1.484 15.463 1.00 92.38 86 HIS A CA 1
ATOM 715 C C . HIS A 1 86 ? -5.800 1.976 14.012 1.00 92.38 86 HIS A C 1
ATOM 717 O O . HIS A 1 86 ? -4.965 2.791 13.620 1.00 92.38 86 HIS A O 1
ATOM 723 N N . PHE A 1 87 ? -6.799 1.557 13.230 1.00 89.81 87 PHE A N 1
ATOM 724 C CA . PHE A 1 87 ? -6.967 2.045 11.859 1.00 89.81 87 PHE A CA 1
ATOM 725 C C . PHE A 1 87 ? -7.221 3.553 11.793 1.00 89.81 87 PHE A C 1
ATOM 727 O O . PHE A 1 87 ? -6.590 4.241 10.987 1.00 89.81 87 PHE A O 1
ATOM 734 N N . GLU A 1 88 ? -8.098 4.071 12.657 1.00 92.62 88 GLU A N 1
ATOM 735 C CA . GLU A 1 88 ? -8.372 5.509 12.762 1.00 92.62 88 GLU A CA 1
ATOM 736 C C . GLU A 1 88 ? -7.090 6.292 13.083 1.00 92.62 88 GLU A C 1
ATOM 738 O O . GLU A 1 88 ? -6.773 7.274 12.409 1.00 92.62 88 GLU A O 1
ATOM 743 N N . TRP A 1 89 ? -6.297 5.809 14.043 1.00 95.50 89 TRP A N 1
ATOM 744 C CA . TRP A 1 89 ? -5.022 6.417 14.415 1.00 95.50 89 TRP A CA 1
ATOM 745 C C . TRP A 1 89 ? -3.997 6.402 13.270 1.00 95.50 89 TRP A C 1
ATOM 747 O O . TRP A 1 89 ? -3.349 7.420 13.018 1.00 95.50 89 TRP A O 1
ATOM 757 N N . VAL A 1 90 ? -3.856 5.288 12.539 1.00 94.06 90 VAL A N 1
ATOM 758 C CA . VAL A 1 90 ? -2.946 5.204 11.380 1.00 94.06 90 VAL A CA 1
ATOM 759 C C . VAL A 1 90 ? -3.349 6.214 10.302 1.00 94.06 90 VAL A C 1
ATOM 761 O O . VAL A 1 90 ? -2.487 6.919 9.766 1.00 94.06 90 VAL A O 1
ATOM 764 N N . ALA A 1 91 ? -4.648 6.316 10.005 1.00 91.38 91 ALA A N 1
ATOM 765 C CA . ALA A 1 91 ? -5.172 7.261 9.025 1.00 91.38 91 ALA A CA 1
ATOM 766 C C . ALA A 1 91 ? -4.937 8.717 9.457 1.00 91.38 91 ALA A C 1
ATOM 768 O O . ALA A 1 91 ? -4.461 9.529 8.659 1.00 91.38 91 ALA A O 1
ATOM 769 N N . GLN A 1 92 ? -5.197 9.037 10.727 1.00 91.81 92 GLN A N 1
ATOM 770 C CA . GLN A 1 92 ? -4.970 10.370 11.278 1.00 91.81 92 GLN A CA 1
ATOM 771 C C . GLN A 1 92 ? -3.487 10.760 11.236 1.00 91.81 92 GLN A C 1
ATOM 773 O O . GLN A 1 92 ? -3.144 11.812 10.703 1.00 91.81 92 GLN A O 1
ATOM 778 N N . LYS A 1 93 ? -2.590 9.882 11.693 1.00 93.25 93 LYS A N 1
ATOM 779 C CA . LYS A 1 93 ? -1.139 10.118 11.665 1.00 93.25 93 LYS A CA 1
ATOM 780 C C . LYS A 1 93 ? -0.603 10.321 10.243 1.00 93.25 93 LYS A C 1
ATOM 782 O O . LYS A 1 93 ? 0.359 11.058 10.026 1.00 93.25 93 LYS A O 1
ATOM 787 N N . ALA A 1 94 ? -1.184 9.635 9.256 1.00 90.50 94 ALA A N 1
ATOM 788 C CA . ALA A 1 94 ? -0.834 9.840 7.854 1.00 90.50 94 ALA A CA 1
ATOM 789 C C . ALA A 1 94 ? -1.299 11.208 7.336 1.00 90.50 94 ALA A C 1
ATOM 791 O O . ALA A 1 94 ? -0.555 11.844 6.591 1.00 90.50 94 ALA A O 1
ATOM 792 N N . LYS A 1 95 ? -2.491 11.656 7.749 1.00 90.50 95 LYS A N 1
ATOM 793 C CA . LYS A 1 95 ? -3.029 12.976 7.415 1.00 90.50 95 LYS A CA 1
ATOM 794 C C . LYS A 1 95 ? -2.164 14.098 7.993 1.00 90.50 95 LYS A C 1
ATOM 796 O O . LYS A 1 95 ? -1.699 14.930 7.228 1.00 90.50 95 LYS A O 1
ATOM 801 N N . GLU A 1 96 ? -1.866 14.056 9.291 1.00 91.81 96 GLU A N 1
ATOM 802 C CA . GLU A 1 96 ? -1.052 15.073 9.982 1.00 91.81 96 GLU A CA 1
ATOM 803 C C . GLU A 1 96 ? 0.314 15.272 9.304 1.00 91.81 96 GLU A C 1
ATOM 805 O O . GLU A 1 96 ? 0.684 16.390 8.958 1.00 91.81 96 GLU A O 1
ATOM 810 N N . ARG A 1 97 ? 1.015 14.177 8.978 1.00 89.81 97 ARG A N 1
ATOM 811 C CA . ARG A 1 97 ? 2.298 14.229 8.253 1.00 89.81 97 ARG A CA 1
ATOM 812 C C . ARG A 1 97 ? 2.193 14.878 6.866 1.00 89.81 97 ARG A C 1
ATOM 814 O O . ARG A 1 97 ? 3.167 15.454 6.382 1.00 89.81 97 ARG A O 1
ATOM 821 N N . ASN A 1 98 ? 1.071 14.698 6.174 1.00 85.56 98 ASN A N 1
ATOM 822 C CA . ASN A 1 98 ? 0.876 15.269 4.842 1.00 85.56 98 ASN A CA 1
ATOM 823 C C . ASN A 1 98 ? 0.496 16.754 4.922 1.00 85.56 98 ASN A C 1
ATOM 825 O O . ASN A 1 98 ? 0.962 17.525 4.088 1.00 85.56 98 ASN A O 1
ATOM 829 N N . ASP A 1 99 ? -0.284 17.142 5.933 1.00 83.56 99 ASP A N 1
ATOM 830 C CA . ASP A 1 99 ? -0.664 18.533 6.194 1.00 83.56 99 ASP A CA 1
ATOM 831 C C . ASP A 1 99 ? 0.574 19.371 6.597 1.00 83.56 99 ASP A C 1
ATOM 833 O O . ASP A 1 99 ? 0.788 20.460 6.057 1.00 83.56 99 ASP A O 1
ATOM 837 N N . GLU A 1 100 ? 1.466 18.828 7.438 1.00 72.62 100 GLU A N 1
ATOM 838 C CA . GLU A 1 100 ? 2.760 19.447 7.788 1.00 72.62 100 GLU A CA 1
ATOM 839 C C . GLU A 1 100 ? 3.652 19.677 6.557 1.00 72.62 100 GLU A C 1
ATOM 841 O O . GLU A 1 100 ? 4.184 20.766 6.372 1.00 72.62 100 GLU A O 1
ATOM 846 N N . LYS A 1 101 ? 3.748 18.694 5.651 1.00 66.06 101 LYS A N 1
ATOM 847 C CA . LYS A 1 101 ? 4.521 18.811 4.398 1.00 66.06 101 LYS A CA 1
ATOM 848 C C . LYS A 1 101 ? 3.966 19.818 3.389 1.00 66.06 101 LYS A C 1
ATOM 850 O O . LYS A 1 101 ? 4.658 20.124 2.425 1.00 66.06 101 LYS A O 1
ATOM 855 N N . SER A 1 102 ? 2.718 20.255 3.545 1.00 62.66 102 SER A N 1
ATOM 856 C CA . SER A 1 102 ? 2.082 21.245 2.662 1.00 62.66 102 SER A CA 1
ATOM 857 C C . SER A 1 102 ? 2.180 22.684 3.178 1.00 62.66 102 SER A C 1
ATOM 859 O O . SER A 1 102 ? 1.725 23.600 2.496 1.00 62.66 102 SER A O 1
ATOM 861 N N . SER A 1 103 ? 2.751 22.869 4.374 1.00 56.81 103 SER A N 1
ATOM 862 C CA . SER A 1 103 ? 2.924 24.175 5.023 1.00 56.81 103 SER A CA 1
ATOM 863 C C . SER A 1 103 ? 4.359 24.729 4.927 1.00 56.81 103 SER A C 1
ATOM 865 O O . SER A 1 103 ? 4.578 25.866 5.344 1.00 56.81 103 SER A O 1
ATOM 867 N N . ASP A 1 104 ? 5.293 23.951 4.363 1.00 46.22 104 ASP A N 1
ATOM 868 C CA . ASP A 1 104 ? 6.658 24.337 3.953 1.00 46.22 104 ASP A CA 1
ATOM 869 C C . ASP A 1 104 ? 6.731 24.533 2.426 1.00 46.22 104 ASP A C 1
ATOM 871 O O . ASP A 1 104 ? 7.478 25.431 1.971 1.00 46.22 104 ASP A O 1
#

Organism: Heyndrickxia coagulans (NCBI:txid1398)